Protein AF-A0AA52ALP5-F1 (afdb_monomer_lite)

Secondary structure (DSSP, 8-state):
-EE--SSS-EEEEE----GGGTTSEEEEEEE-SSSEEEEEEEHHHIIIIIEEEEE-TT-EEEEEEEE-

Structure (mmCIF, N/CA/C/O backbone):
data_AF-A0AA52ALP5-F1
#
_entry.id   AF-A0AA52ALP5-F1
#
loop_
_atom_site.group_PDB
_atom_site.id
_atom_site.type_symbol
_atom_site.label_atom_id
_atom_site.label_alt_id
_atom_site.label_comp_id
_atom_site.label_asym_id
_atom_site.label_entity_id
_atom_site.label_seq_id
_atom_site.pdbx_PDB_ins_code
_atom_site.Cartn_x
_atom_site.Cartn_y
_atom_site.Cartn_z
_atom_site.occupancy
_atom_site.B_iso_or_equiv
_atom_site.auth_seq_id
_atom_site.auth_comp_id
_atom_site.auth_asym_id
_atom_site.auth_atom_id
_atom_site.pdbx_PDB_model_num
ATOM 1 N N . MET A 1 1 ? 0.333 -7.372 0.876 1.00 82.06 1 MET A N 1
ATOM 2 C CA . MET A 1 1 ? 1.110 -7.518 -0.376 1.00 82.06 1 MET A CA 1
ATOM 3 C C . MET A 1 1 ? 0.201 -7.152 -1.533 1.00 82.06 1 MET A C 1
ATOM 5 O O . MET A 1 1 ? -0.925 -7.627 -1.550 1.00 82.06 1 MET A O 1
ATOM 9 N N . ILE A 1 2 ? 0.660 -6.295 -2.443 1.00 87.00 2 ILE A N 1
ATOM 10 C CA . ILE A 1 2 ? -0.081 -5.874 -3.639 1.00 87.00 2 ILE A CA 1
ATOM 11 C C . ILE A 1 2 ? 0.732 -6.293 -4.862 1.00 87.00 2 ILE A C 1
ATOM 13 O O . ILE A 1 2 ? 1.945 -6.085 -4.880 1.00 87.00 2 ILE A O 1
ATOM 17 N N . VAL A 1 3 ? 0.081 -6.886 -5.863 1.00 88.62 3 VAL A N 1
ATOM 18 C CA . VAL A 1 3 ? 0.724 -7.379 -7.088 1.00 88.62 3 VAL A CA 1
ATOM 19 C C . VAL A 1 3 ? 0.009 -6.800 -8.299 1.00 88.62 3 VAL A C 1
ATOM 21 O O . VAL A 1 3 ? -1.214 -6.877 -8.394 1.00 88.62 3 VAL A O 1
ATOM 24 N N . ASN A 1 4 ? 0.776 -6.248 -9.233 1.00 92.31 4 ASN A N 1
ATOM 25 C CA . ASN A 1 4 ? 0.282 -5.893 -10.550 1.00 92.31 4 ASN A CA 1
ATOM 26 C C . ASN A 1 4 ? 0.492 -7.074 -11.510 1.00 92.31 4 ASN A C 1
ATOM 28 O O . ASN A 1 4 ? 1.622 -7.374 -11.886 1.00 92.31 4 ASN A O 1
ATOM 32 N N . HIS A 1 5 ? -0.598 -7.736 -11.905 1.00 90.75 5 HIS A N 1
ATOM 33 C CA . HIS A 1 5 ? -0.591 -8.817 -12.904 1.00 90.75 5 HIS A CA 1
ATOM 34 C C . HIS A 1 5 ? -0.745 -8.309 -14.349 1.00 90.75 5 HIS A C 1
ATOM 36 O O . HIS A 1 5 ? -0.878 -9.109 -15.272 1.00 90.75 5 HIS A O 1
ATOM 42 N N . SER A 1 6 ? -0.776 -6.990 -14.547 1.00 90.06 6 SER A N 1
ATOM 43 C CA . SER A 1 6 ? -0.837 -6.367 -15.865 1.00 90.06 6 SER A CA 1
ATOM 44 C C . SER A 1 6 ? 0.552 -6.262 -16.493 1.00 90.06 6 SER A C 1
ATOM 46 O O . SER A 1 6 ? 1.562 -6.084 -15.805 1.00 90.06 6 SER A O 1
ATOM 48 N N . ASP A 1 7 ? 0.580 -6.276 -17.824 1.00 93.38 7 ASP A N 1
ATOM 49 C CA . ASP A 1 7 ? 1.741 -5.939 -18.648 1.00 93.38 7 ASP A CA 1
ATOM 50 C C . ASP A 1 7 ? 1.973 -4.421 -18.764 1.00 93.38 7 ASP A C 1
ATOM 52 O O . ASP A 1 7 ? 2.895 -3.976 -19.450 1.00 93.38 7 ASP A O 1
ATOM 56 N N . ARG A 1 8 ? 1.162 -3.617 -18.068 1.00 94.50 8 ARG A N 1
ATOM 57 C CA . ARG A 1 8 ? 1.248 -2.153 -18.022 1.00 94.50 8 ARG A CA 1
ATOM 58 C C . ARG A 1 8 ? 1.334 -1.640 -16.585 1.00 94.50 8 ARG A C 1
ATOM 60 O O . ARG A 1 8 ? 0.838 -2.308 -15.673 1.00 94.50 8 ARG A O 1
ATOM 67 N N . PRO A 1 9 ? 1.908 -0.441 -16.370 1.00 93.12 9 PRO A N 1
ATOM 68 C CA . PRO A 1 9 ? 1.834 0.233 -15.081 1.00 93.12 9 PRO A CA 1
ATOM 69 C C . PRO A 1 9 ? 0.382 0.385 -14.621 1.00 93.12 9 PRO A C 1
ATOM 71 O O . PRO A 1 9 ? -0.500 0.713 -15.417 1.00 93.12 9 PRO A O 1
ATOM 74 N N . ALA A 1 10 ? 0.146 0.144 -13.337 1.00 92.06 10 ALA A N 1
ATOM 75 C CA . ALA A 1 10 ? -1.162 0.258 -12.714 1.00 92.06 10 ALA A CA 1
ATOM 76 C C . ALA A 1 10 ? -1.050 1.041 -11.408 1.00 92.06 10 ALA A C 1
ATOM 78 O O . ALA A 1 10 ? -0.102 0.881 -10.640 1.00 92.06 10 ALA A O 1
ATOM 79 N N . GLN A 1 11 ? -2.049 1.876 -11.150 1.00 92.69 11 GLN A N 1
ATOM 80 C CA . GLN A 1 11 ? -2.164 2.630 -9.912 1.00 92.69 11 GLN A CA 1
ATOM 81 C C . GLN A 1 11 ? -3.585 2.535 -9.375 1.00 92.69 11 GLN A C 1
ATOM 83 O O . GLN A 1 11 ? -4.543 2.433 -10.144 1.00 92.69 11 GLN A O 1
ATOM 88 N N . GLY A 1 12 ? -3.725 2.578 -8.058 1.00 90.00 12 GLY A N 1
ATOM 89 C CA . GLY A 1 12 ? -5.024 2.498 -7.412 1.00 90.00 12 GLY A CA 1
ATOM 90 C C . GLY A 1 12 ? -4.941 2.754 -5.918 1.00 90.00 12 GLY A C 1
ATOM 91 O O . GLY A 1 12 ? -3.858 2.857 -5.341 1.00 90.00 12 GLY A O 1
ATOM 92 N N . ARG A 1 13 ? -6.112 2.858 -5.293 1.00 89.56 13 ARG A N 1
ATOM 93 C CA . ARG A 1 13 ? -6.234 2.860 -3.837 1.00 89.56 13 ARG A CA 1
ATOM 94 C C . ARG A 1 13 ? -6.667 1.486 -3.371 1.00 89.56 13 ARG A C 1
ATOM 96 O O . ARG A 1 13 ? -7.614 0.917 -3.909 1.00 89.56 13 ARG A O 1
ATOM 103 N N . VAL A 1 14 ? -5.955 0.966 -2.383 1.00 85.69 14 VAL A N 1
ATOM 104 C CA . VAL A 1 14 ? -6.287 -0.292 -1.729 1.00 85.69 14 VAL A CA 1
ATOM 105 C C . VAL A 1 14 ? -6.905 0.052 -0.376 1.00 85.69 14 VAL A C 1
ATOM 107 O O . VAL A 1 14 ? -6.180 0.531 0.502 1.00 85.69 14 VAL A O 1
ATOM 110 N N . PRO A 1 15 ? -8.224 -0.145 -0.198 1.00 82.38 15 PRO A N 1
ATOM 111 C CA . PRO A 1 15 ? -8.847 0.028 1.105 1.00 82.38 15 PRO A CA 1
ATOM 112 C C . PRO A 1 15 ? -8.284 -1.027 2.059 1.00 82.38 15 PRO A C 1
ATOM 114 O O . PRO A 1 15 ? -8.230 -2.215 1.725 1.00 82.38 15 PRO A O 1
ATOM 117 N N . LEU A 1 16 ? -7.831 -0.596 3.234 1.00 80.50 16 LEU A N 1
ATOM 118 C CA . LEU A 1 16 ? -7.354 -1.499 4.273 1.00 80.50 16 LEU A CA 1
ATOM 119 C C . LEU A 1 16 ? -8.541 -1.820 5.190 1.00 80.50 16 LEU A C 1
ATOM 121 O O . LEU A 1 16 ? -9.027 -0.923 5.872 1.00 80.50 16 LEU A O 1
ATOM 125 N N . PRO A 1 17 ? -9.031 -3.073 5.238 1.00 73.50 17 PRO A N 1
ATOM 126 C CA . PRO A 1 17 ? -10.259 -3.428 5.958 1.00 73.50 17 PRO A CA 1
ATOM 127 C C . PRO A 1 17 ? -10.067 -3.501 7.485 1.00 73.50 17 PRO A C 1
ATOM 129 O O . PRO A 1 17 ? -10.817 -4.184 8.178 1.00 73.50 17 PRO A O 1
ATOM 132 N N . TRP A 1 18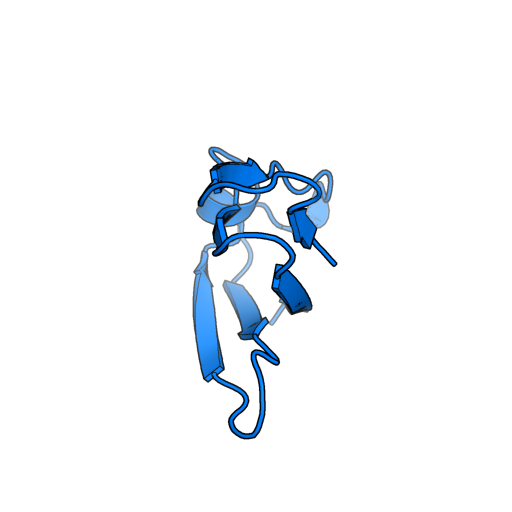 ? -9.033 -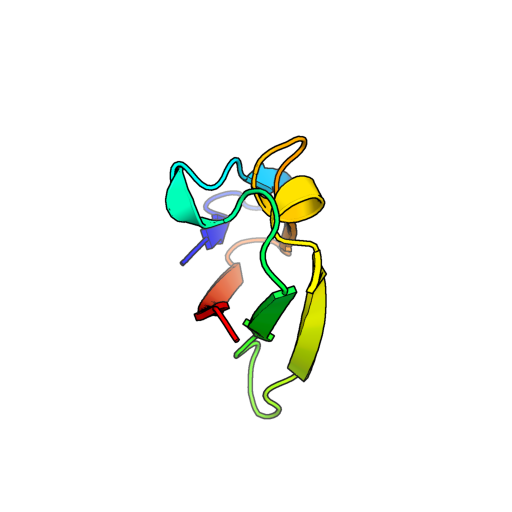2.855 8.021 1.00 78.75 18 TRP A N 1
ATOM 133 C CA . TRP A 1 18 ? -8.705 -2.885 9.439 1.00 78.75 18 TRP A CA 1
ATOM 134 C C . TRP A 1 18 ? -9.431 -1.742 10.148 1.00 78.75 18 TRP A C 1
ATOM 136 O O . TRP A 1 18 ? -9.042 -0.582 10.057 1.00 78.75 18 TRP A O 1
ATOM 146 N N . SER A 1 19 ? -10.493 -2.082 10.876 1.00 71.00 19 SER A N 1
ATOM 147 C CA . SER A 1 19 ? -11.293 -1.135 11.665 1.00 71.00 19 SER A CA 1
ATOM 148 C C . SER A 1 19 ? -10.501 -0.459 12.789 1.00 71.00 19 SER A C 1
ATOM 150 O O . SER A 1 19 ? -10.856 0.634 13.217 1.00 71.00 19 SER A O 1
ATOM 152 N N . ASP A 1 20 ? -9.405 -1.076 13.231 1.00 76.75 20 ASP A N 1
ATOM 153 C CA . ASP A 1 20 ? -8.596 -0.592 14.353 1.00 76.75 20 ASP A CA 1
ATOM 154 C C . ASP A 1 20 ? -7.595 0.510 13.965 1.00 76.75 20 ASP A C 1
ATOM 156 O O . ASP A 1 20 ? -6.835 0.969 14.816 1.00 76.75 20 ASP A O 1
ATOM 160 N N . LEU A 1 21 ? -7.567 0.929 12.694 1.00 79.19 21 LEU A N 1
ATOM 161 C CA . LEU A 1 21 ? -6.688 2.006 12.225 1.00 79.19 21 LEU A CA 1
ATOM 162 C C . LEU A 1 21 ? -7.225 3.396 12.560 1.00 79.19 21 LEU A C 1
ATOM 164 O O . LEU A 1 21 ? -6.439 4.314 12.777 1.00 79.19 21 LEU A O 1
ATOM 168 N N . CYS A 1 22 ? -8.549 3.562 12.588 1.00 77.31 22 CYS A N 1
ATOM 169 C CA . CYS A 1 22 ? -9.174 4.869 12.760 1.00 77.31 22 CYS A CA 1
ATOM 170 C C . CYS A 1 22 ? -8.749 5.507 14.096 1.00 77.31 22 CYS A C 1
ATOM 172 O O . CYS A 1 22 ? -8.802 4.867 15.150 1.00 77.31 22 CYS A O 1
ATOM 174 N N . GLY A 1 23 ? -8.289 6.757 14.041 1.00 81.19 23 GLY A N 1
ATOM 175 C CA . GLY A 1 23 ? -7.807 7.518 15.194 1.00 81.19 23 GLY A CA 1
ATOM 176 C C . GLY A 1 23 ? -6.445 7.095 15.754 1.00 81.19 23 GLY A C 1
ATOM 177 O O . GLY A 1 23 ? -6.106 7.514 16.860 1.00 81.19 23 GLY A O 1
ATOM 178 N N . ARG A 1 24 ? -5.666 6.270 15.038 1.00 83.19 24 ARG A N 1
ATOM 179 C CA . ARG A 1 24 ? -4.329 5.837 15.474 1.00 83.19 24 ARG A CA 1
ATOM 180 C C . ARG A 1 24 ? -3.228 6.281 14.525 1.00 83.19 24 ARG A C 1
ATOM 182 O O . ARG A 1 24 ? -3.410 6.295 13.307 1.00 83.19 24 ARG A O 1
ATOM 189 N N . ASP A 1 25 ? -2.054 6.552 15.084 1.00 83.88 25 ASP A N 1
ATOM 190 C CA . ASP A 1 25 ? -0.857 6.770 14.283 1.00 83.88 25 ASP A CA 1
ATOM 191 C C . ASP A 1 25 ? -0.356 5.438 13.732 1.00 83.88 25 ASP A C 1
ATOM 193 O O . ASP A 1 25 ? -0.2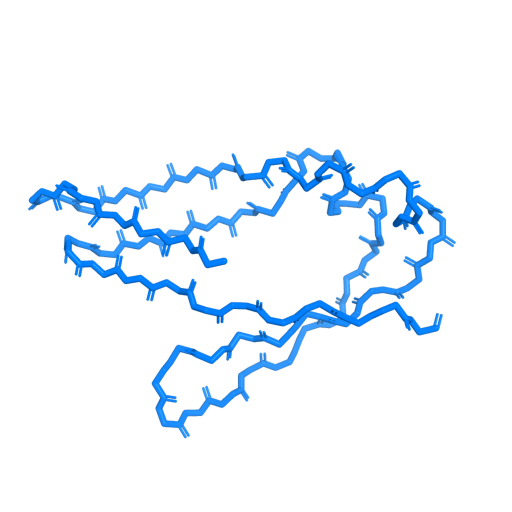06 4.436 14.434 1.00 83.88 25 ASP A O 1
ATOM 197 N N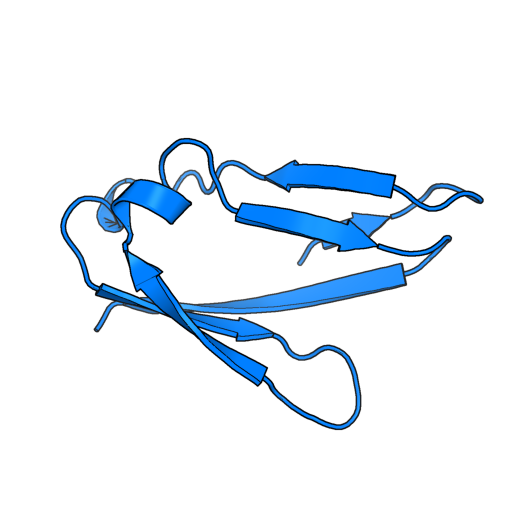 . CYS A 1 26 ? -0.136 5.422 12.426 1.00 85.19 26 CYS A N 1
ATOM 198 C CA . CYS A 1 26 ? 0.183 4.225 11.682 1.00 85.19 26 CYS A CA 1
ATOM 199 C C . CYS A 1 26 ? 1.527 4.394 10.986 1.00 85.19 26 CYS A C 1
ATOM 201 O O . CYS A 1 26 ? 1.743 5.304 10.186 1.00 85.19 26 CYS A O 1
ATOM 203 N N . ARG A 1 27 ? 2.435 3.460 11.247 1.00 86.12 27 ARG A N 1
ATOM 204 C CA . ARG A 1 27 ? 3.729 3.384 10.586 1.00 86.12 27 ARG A CA 1
ATOM 205 C C . ARG A 1 27 ? 3.686 2.339 9.487 1.00 86.12 27 ARG A C 1
ATOM 207 O O . ARG A 1 27 ? 3.521 1.147 9.745 1.00 86.12 27 ARG A O 1
ATOM 214 N N . LEU A 1 28 ? 3.864 2.792 8.255 1.00 84.31 28 LEU A N 1
ATOM 215 C CA . LEU A 1 28 ? 3.880 1.951 7.072 1.00 84.31 28 LEU A CA 1
ATOM 216 C C . LEU A 1 28 ? 5.318 1.774 6.594 1.00 84.31 28 LEU A C 1
ATOM 218 O O . LEU A 1 28 ? 5.997 2.734 6.242 1.00 84.31 28 LEU A O 1
ATOM 222 N N . MET A 1 29 ? 5.784 0.535 6.572 1.00 81.88 29 MET A N 1
ATOM 223 C CA . MET A 1 29 ? 7.085 0.167 6.035 1.00 81.88 29 MET A CA 1
ATOM 224 C C . MET A 1 29 ? 6.889 -0.478 4.671 1.00 81.88 29 MET A C 1
ATOM 226 O O . MET A 1 29 ? 6.225 -1.507 4.554 1.00 81.88 29 MET A O 1
ATOM 230 N N . SER A 1 30 ? 7.474 0.119 3.640 1.00 77.38 30 SER A N 1
ATOM 231 C CA . SER A 1 30 ? 7.522 -0.455 2.302 1.00 77.38 30 SER A CA 1
ATOM 232 C C . SER A 1 30 ? 8.862 -1.133 2.082 1.00 77.38 30 SER A C 1
ATOM 234 O O . SER A 1 30 ? 9.900 -0.473 2.091 1.00 77.38 30 SER A O 1
ATOM 236 N N . SER A 1 31 ? 8.844 -2.446 1.863 1.00 68.88 31 SER A N 1
ATOM 237 C CA . SER A 1 31 ? 10.003 -3.205 1.398 1.00 68.88 31 SER A CA 1
ATOM 238 C C . SER A 1 31 ? 9.947 -3.322 -0.124 1.00 68.88 31 SER A C 1
ATOM 240 O O . SER A 1 31 ? 9.680 -4.375 -0.703 1.00 68.88 31 SER A O 1
ATOM 242 N N . ALA A 1 32 ? 10.180 -2.199 -0.799 1.00 58.09 32 ALA A N 1
ATOM 243 C CA . ALA A 1 32 ? 10.364 -2.159 -2.243 1.00 58.09 32 ALA A CA 1
ATOM 244 C C . ALA A 1 32 ? 11.867 -2.251 -2.573 1.00 58.09 32 ALA A C 1
ATOM 246 O O . ALA A 1 32 ? 12.521 -1.253 -2.854 1.00 58.09 32 ALA A O 1
ATOM 247 N N . GLY A 1 33 ? 12.434 -3.460 -2.530 1.00 58.16 33 GLY A N 1
ATOM 248 C CA . GLY A 1 33 ? 13.848 -3.699 -2.860 1.00 58.16 33 GLY A CA 1
ATOM 249 C C . GLY A 1 33 ? 14.827 -3.488 -1.692 1.00 58.16 33 GLY A C 1
ATOM 250 O O . GLY A 1 33 ? 14.489 -3.755 -0.545 1.00 58.16 33 GLY A O 1
ATOM 251 N N . ILE A 1 34 ? 16.067 -3.069 -1.997 1.00 49.53 34 ILE A N 1
ATOM 252 C CA . ILE A 1 34 ? 17.223 -3.006 -1.065 1.00 49.53 34 ILE A CA 1
ATOM 253 C C . ILE A 1 34 ? 17.071 -1.964 0.063 1.00 49.53 34 ILE A C 1
ATOM 255 O O . ILE A 1 34 ? 17.790 -2.037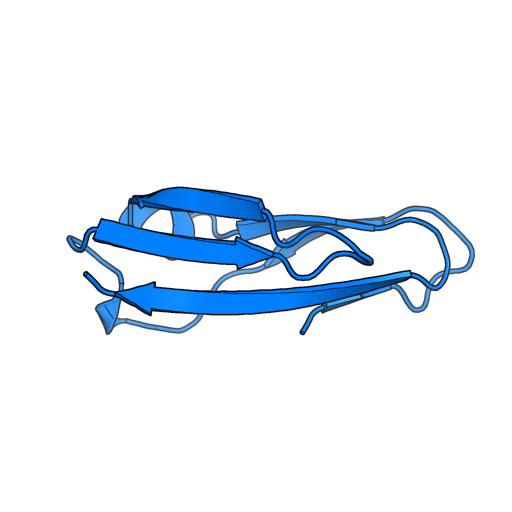 1.059 1.00 49.53 34 ILE A O 1
ATOM 259 N N . SER A 1 35 ? 16.118 -1.035 -0.032 1.00 55.81 35 SER A N 1
ATOM 260 C CA . SER A 1 35 ? 15.835 -0.071 1.035 1.00 55.81 35 SER A CA 1
ATOM 261 C C . SER A 1 35 ? 14.392 -0.184 1.501 1.00 55.81 35 SER A C 1
ATOM 263 O O . SER A 1 35 ? 13.456 -0.114 0.707 1.00 55.81 35 SER A O 1
ATOM 265 N N . ALA A 1 36 ? 14.233 -0.359 2.812 1.00 65.62 36 ALA A N 1
ATOM 266 C CA . ALA A 1 36 ? 12.948 -0.218 3.468 1.00 65.62 36 ALA A CA 1
ATOM 267 C C . ALA A 1 36 ? 12.678 1.273 3.686 1.00 65.62 36 ALA A C 1
ATOM 269 O O . ALA A 1 36 ? 13.459 1.955 4.351 1.00 65.62 36 ALA A O 1
ATOM 270 N N . ASN A 1 37 ? 11.572 1.767 3.138 1.00 79.19 37 ASN A N 1
ATOM 271 C CA . ASN A 1 37 ? 11.123 3.129 3.387 1.00 79.19 37 ASN A CA 1
ATOM 272 C C . ASN A 1 37 ? 10.013 3.104 4.431 1.00 79.19 37 ASN A C 1
ATOM 274 O O . ASN A 1 37 ? 9.026 2.384 4.273 1.00 79.19 37 ASN A O 1
ATOM 278 N N . THR A 1 38 ? 10.169 3.913 5.473 1.00 81.12 38 THR A N 1
ATOM 279 C CA . THR A 1 38 ? 9.185 4.049 6.547 1.00 81.12 38 THR A CA 1
ATOM 280 C C . THR A 1 38 ? 8.437 5.362 6.390 1.00 81.12 38 THR A C 1
ATOM 282 O O . THR A 1 38 ? 9.049 6.415 6.221 1.00 81.12 38 THR A O 1
ATOM 285 N N . TYR A 1 39 ? 7.114 5.293 6.464 1.00 81.38 39 TYR A N 1
ATOM 286 C CA . TYR A 1 39 ? 6.215 6.428 6.347 1.00 81.38 39 TYR A CA 1
ATOM 287 C C . TYR A 1 39 ? 5.286 6.456 7.553 1.00 81.38 39 TYR A C 1
ATOM 289 O O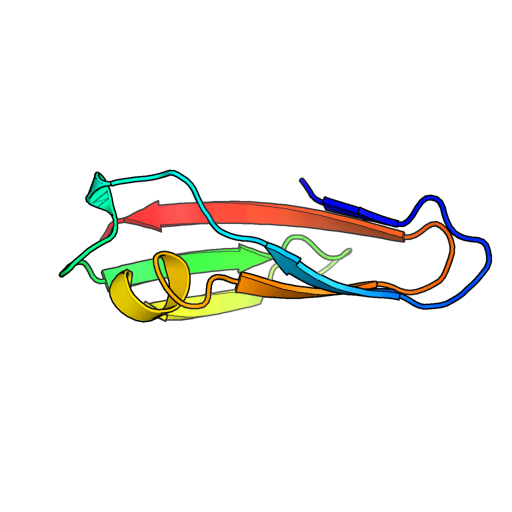 . TYR A 1 39 ? 4.588 5.477 7.812 1.00 81.38 39 TYR A O 1
ATOM 297 N N . ASP A 1 40 ? 5.245 7.585 8.252 1.00 84.38 40 ASP A N 1
ATOM 298 C CA . ASP A 1 40 ? 4.232 7.834 9.273 1.00 84.38 40 ASP A CA 1
ATOM 299 C C . ASP A 1 40 ? 2.988 8.432 8.586 1.00 84.38 40 ASP A C 1
ATOM 301 O O . ASP A 1 40 ? 3.076 9.362 7.767 1.00 84.38 40 ASP A O 1
ATOM 305 N N . ARG A 1 41 ? 1.831 7.815 8.834 1.00 83.62 41 ARG A N 1
ATOM 306 C CA . ARG A 1 41 ? 0.532 8.139 8.235 1.00 83.62 41 ARG A CA 1
ATOM 307 C C . ARG A 1 41 ? -0.558 8.056 9.294 1.00 83.62 41 ARG A C 1
ATOM 309 O O . ARG A 1 41 ? -0.500 7.210 10.182 1.00 83.62 41 ARG A O 1
ATOM 316 N N . ALA A 1 42 ? -1.574 8.903 9.172 1.00 85.06 42 ALA A N 1
ATOM 317 C CA . ALA A 1 42 ? -2.761 8.774 10.003 1.00 85.06 42 ALA A CA 1
ATOM 318 C C . ALA A 1 42 ? -3.520 7.505 9.597 1.00 85.06 42 ALA A C 1
ATOM 320 O O . ALA A 1 42 ? -3.721 7.245 8.407 1.00 85.06 42 ALA A O 1
ATOM 321 N N . GLY A 1 43 ? -3.957 6.716 10.573 1.00 83.75 43 GLY A N 1
ATOM 322 C CA . GLY A 1 43 ? -4.750 5.523 10.308 1.00 83.75 43 GLY A CA 1
ATOM 323 C C . GLY A 1 43 ? -6.109 5.832 9.676 1.00 83.75 43 GLY A C 1
ATOM 324 O O . GLY A 1 43 ? -6.617 5.006 8.924 1.00 83.75 43 GLY A O 1
ATOM 325 N N . ASP A 1 44 ? -6.633 7.049 9.862 1.00 83.75 44 ASP A N 1
ATOM 326 C CA . ASP A 1 44 ? -7.825 7.537 9.157 1.00 83.75 44 ASP A CA 1
ATOM 327 C C . ASP A 1 44 ? -7.604 7.590 7.641 1.00 83.75 44 ASP A C 1
ATOM 329 O O . ASP A 1 44 ? -8.415 7.062 6.891 1.00 83.75 44 ASP A O 1
ATOM 333 N N . GLU A 1 45 ? -6.464 8.122 7.184 1.00 83.00 45 GLU A N 1
ATOM 334 C CA . GLU A 1 45 ? -6.108 8.186 5.755 1.00 83.00 45 GLU A CA 1
ATOM 335 C C . GLU A 1 45 ? -5.953 6.778 5.146 1.00 83.00 45 GLU A C 1
ATOM 337 O O . GLU A 1 45 ? -6.284 6.534 3.981 1.00 83.00 45 GLU A O 1
ATOM 342 N N . LEU A 1 46 ? -5.447 5.838 5.950 1.00 82.62 46 LEU A N 1
ATOM 343 C CA . LEU A 1 46 ? -5.277 4.434 5.579 1.00 82.62 46 LEU A CA 1
ATOM 344 C C . LEU A 1 46 ? -6.594 3.644 5.578 1.00 82.62 46 LEU A C 1
ATOM 346 O O . LEU A 1 46 ? -6.699 2.671 4.827 1.00 82.62 46 LEU A O 1
ATOM 350 N N . ALA A 1 47 ? -7.570 4.044 6.393 1.00 82.38 47 ALA A N 1
ATOM 351 C CA . ALA A 1 47 ? -8.899 3.446 6.449 1.00 82.38 47 ALA A CA 1
ATOM 352 C C . ALA A 1 47 ? -9.808 3.977 5.326 1.00 82.38 47 ALA A C 1
ATOM 354 O O . ALA A 1 47 ? -10.457 3.187 4.642 1.00 82.38 47 ALA A O 1
ATOM 355 N N . ASP A 1 48 ? -9.808 5.292 5.093 1.00 81.50 48 ASP A N 1
ATOM 356 C CA . ASP A 1 48 ? -10.586 5.967 4.050 1.00 81.50 48 ASP A CA 1
ATOM 357 C C . ASP A 1 48 ? -9.861 7.262 3.625 1.00 81.50 48 ASP A C 1
ATOM 359 O O . ASP A 1 48 ? -9.641 8.143 4.458 1.00 81.50 48 ASP A O 1
ATOM 363 N N . PRO A 1 49 ? -9.423 7.422 2.358 1.00 82.62 49 PRO A N 1
ATOM 364 C CA . PRO A 1 49 ? -9.763 6.653 1.151 1.00 82.62 49 PRO A CA 1
ATOM 365 C C . PRO A 1 49 ? -8.907 5.403 0.890 1.00 82.62 49 PRO A C 1
ATOM 367 O O . PRO A 1 49 ? -9.038 4.777 -0.166 1.00 82.62 49 PRO A O 1
ATOM 370 N N . GLY A 1 50 ? -8.001 5.044 1.800 1.00 86.44 50 GLY A N 1
ATOM 371 C CA . GLY A 1 50 ? -7.131 3.881 1.654 1.00 86.44 50 GLY A CA 1
ATOM 372 C C . GLY A 1 50 ? -5.786 4.186 0.997 1.00 86.44 50 GLY A C 1
ATOM 373 O O . GLY A 1 50 ? -5.552 5.251 0.406 1.00 86.44 50 GLY A O 1
ATOM 374 N N . LEU A 1 51 ? -4.880 3.211 1.086 1.00 87.25 51 LEU A N 1
ATOM 375 C CA . LEU A 1 51 ? -3.492 3.363 0.670 1.00 87.25 51 LEU A CA 1
ATOM 376 C C . LEU A 1 51 ? -3.375 3.483 -0.851 1.00 87.25 51 LEU A C 1
ATOM 378 O O . LEU A 1 51 ? -3.742 2.570 -1.592 1.00 87.25 51 LEU A O 1
ATOM 382 N N . TYR A 1 52 ? -2.786 4.582 -1.315 1.00 87.69 52 TYR A N 1
ATOM 383 C CA . TYR A 1 52 ? -2.414 4.736 -2.716 1.00 87.69 52 TYR A CA 1
ATOM 384 C C . TYR A 1 52 ? -1.176 3.900 -3.050 1.00 87.69 52 TYR A C 1
ATOM 386 O O . TYR A 1 52 ? -0.148 3.998 -2.379 1.00 87.69 52 TYR A O 1
ATOM 394 N N . VAL A 1 53 ? -1.264 3.109 -4.116 1.00 87.31 53 VAL A N 1
ATOM 395 C CA . VAL A 1 53 ? -0.176 2.269 -4.609 1.00 87.31 53 VAL A CA 1
ATOM 396 C C . VAL A 1 53 ? -0.066 2.442 -6.120 1.00 87.31 53 VAL A C 1
ATOM 398 O O . VAL A 1 53 ? -1.067 2.379 -6.832 1.00 87.31 53 VAL A O 1
ATOM 401 N N . ALA A 1 54 ? 1.158 2.629 -6.606 1.00 90.12 54 ALA A N 1
ATOM 402 C CA . ALA A 1 54 ? 1.497 2.596 -8.023 1.00 90.12 54 ALA A CA 1
ATOM 403 C C . ALA A 1 54 ? 2.569 1.524 -8.241 1.00 90.12 54 ALA A C 1
ATOM 405 O O . ALA A 1 54 ? 3.546 1.465 -7.498 1.00 90.12 54 ALA A O 1
ATOM 406 N N . LEU A 1 55 ? 2.358 0.658 -9.227 1.00 88.38 55 LEU A N 1
ATOM 407 C CA . LEU A 1 55 ? 3.236 -0.458 -9.556 1.00 88.38 55 LEU A CA 1
ATOM 408 C C . LEU A 1 55 ? 3.495 -0.480 -11.058 1.00 88.38 55 LEU A C 1
ATOM 410 O O . LEU A 1 55 ? 2.558 -0.414 -11.856 1.00 88.38 55 LEU A O 1
ATOM 414 N N . ASP A 1 56 ? 4.754 -0.667 -11.446 1.00 89.81 56 ASP A N 1
ATOM 415 C CA . ASP A 1 56 ? 5.091 -0.989 -12.833 1.00 89.81 56 ASP A CA 1
ATOM 416 C C . ASP A 1 56 ? 4.537 -2.367 -13.237 1.00 89.81 56 ASP A C 1
ATOM 418 O O . ASP A 1 56 ? 4.056 -3.148 -12.405 1.00 89.81 56 ASP A O 1
ATOM 422 N N . ALA A 1 57 ? 4.609 -2.673 -14.533 1.00 90.44 57 ALA A N 1
ATOM 423 C CA . ALA A 1 57 ? 4.211 -3.968 -15.076 1.00 90.44 57 ALA A CA 1
ATOM 424 C C . ALA A 1 57 ? 4.908 -5.121 -14.333 1.00 90.44 57 ALA A C 1
ATOM 426 O O . ALA A 1 57 ? 6.123 -5.087 -14.118 1.00 90.44 57 ALA A O 1
ATOM 427 N N . TRP A 1 58 ? 4.136 -6.137 -13.939 1.00 89.88 58 TRP A N 1
ATOM 428 C CA . TRP A 1 58 ? 4.626 -7.328 -13.228 1.00 89.88 58 TRP A CA 1
ATOM 429 C C . TRP A 1 58 ? 5.370 -7.060 -11.907 1.00 89.88 58 TRP A C 1
ATOM 431 O O . TRP A 1 58 ? 6.140 -7.903 -11.437 1.00 89.88 58 TRP A O 1
ATOM 441 N N . ARG A 1 59 ? 5.172 -5.890 -11.282 1.00 89.06 59 ARG A N 1
ATOM 442 C CA . ARG A 1 59 ? 5.773 -5.564 -9.982 1.00 89.06 59 ARG A CA 1
ATOM 443 C C . ARG A 1 59 ? 4.834 -5.843 -8.820 1.00 89.06 59 ARG A C 1
ATOM 445 O O . ARG A 1 59 ? 3.613 -5.879 -8.951 1.00 89.06 59 ARG A O 1
ATOM 452 N N . CYS A 1 60 ? 5.439 -6.020 -7.651 1.00 86.81 60 CYS A N 1
ATOM 453 C CA . CYS A 1 60 ? 4.729 -6.130 -6.389 1.00 86.81 60 CYS A CA 1
ATOM 454 C C . CYS A 1 60 ? 5.334 -5.201 -5.336 1.00 86.81 60 CYS A C 1
ATOM 456 O O . CYS A 1 60 ? 6.518 -4.856 -5.385 1.00 86.81 60 CYS A O 1
ATOM 458 N N . HIS A 1 61 ? 4.505 -4.827 -4.367 1.00 86.50 61 HIS A N 1
ATOM 459 C CA . HIS A 1 61 ? 4.934 -4.169 -3.144 1.00 86.50 61 HIS A CA 1
ATOM 460 C C . HIS A 1 61 ? 4.524 -5.000 -1.936 1.00 86.50 61 HIS A C 1
ATOM 462 O O . HIS A 1 61 ? 3.364 -5.401 -1.767 1.00 86.50 61 HIS A O 1
ATOM 468 N N . VAL A 1 62 ? 5.511 -5.251 -1.083 1.00 84.00 62 VAL A N 1
ATOM 469 C CA . VAL A 1 62 ? 5.307 -5.819 0.240 1.00 84.00 62 VAL A CA 1
ATOM 470 C C . VAL A 1 62 ? 5.356 -4.662 1.223 1.00 84.00 62 VAL A C 1
ATOM 472 O O . VAL A 1 62 ? 6.275 -3.847 1.217 1.00 84.00 62 VAL A O 1
ATOM 475 N N . LEU A 1 63 ? 4.301 -4.566 2.018 1.00 84.81 63 LEU A N 1
ATOM 476 C CA . LEU A 1 63 ? 4.102 -3.500 2.977 1.00 84.81 63 LEU A CA 1
ATOM 477 C C . LEU A 1 63 ? 3.845 -4.146 4.328 1.00 84.81 63 LEU A C 1
ATOM 479 O O . LEU A 1 63 ? 3.038 -5.077 4.414 1.00 84.81 63 LEU A O 1
ATOM 483 N N . ALA A 1 64 ? 4.515 -3.644 5.354 1.00 84.25 64 ALA A N 1
ATOM 484 C CA . ALA A 1 64 ? 4.225 -3.952 6.740 1.00 84.25 64 ALA A CA 1
ATOM 485 C C . ALA A 1 64 ? 3.595 -2.717 7.385 1.00 84.25 64 ALA A C 1
ATOM 487 O O . ALA A 1 64 ? 4.102 -1.606 7.237 1.00 84.25 64 ALA A O 1
ATOM 488 N N . LEU A 1 65 ? 2.484 -2.918 8.084 1.00 84.44 65 LEU A N 1
ATOM 489 C CA . LEU A 1 65 ? 1.818 -1.873 8.846 1.00 84.44 65 LEU A CA 1
ATOM 490 C C . LEU A 1 65 ? 2.009 -2.143 10.336 1.00 84.44 65 LEU A C 1
ATOM 492 O O . LEU A 1 65 ? 1.889 -3.281 10.786 1.00 84.44 65 LEU A O 1
ATOM 496 N N . THR A 1 66 ? 2.299 -1.099 11.101 1.00 84.44 66 THR A N 1
ATOM 497 C CA . THR A 1 66 ? 2.363 -1.153 12.561 1.00 84.44 66 THR A CA 1
ATOM 498 C C . THR A 1 66 ? 1.610 0.034 13.135 1.00 84.44 66 THR A C 1
ATOM 500 O O . THR A 1 66 ? 1.844 1.171 12.736 1.00 84.44 66 THR A O 1
ATOM 503 N N . VAL A 1 67 ? 0.693 -0.245 14.053 1.00 82.94 67 VAL A N 1
ATOM 504 C CA . VAL A 1 67 ? -0.018 0.771 14.830 1.00 82.94 67 VAL A CA 1
ATOM 505 C C . VAL A 1 67 ? 0.880 1.179 15.997 1.00 82.94 67 VAL A C 1
ATOM 507 O O . VAL A 1 67 ? 1.444 0.295 16.646 1.00 82.94 67 VAL A O 1
ATOM 510 N N . VAL A 1 68 ? 1.044 2.483 16.218 1.00 76.38 68 VAL A N 1
ATOM 511 C CA . VAL A 1 68 ? 1.913 3.053 17.262 1.00 76.38 68 VAL A CA 1
ATOM 512 C C . VAL A 1 68 ? 1.101 3.429 18.498 1.00 76.38 68 VAL A C 1
ATOM 514 O O . VAL A 1 68 ? -0.080 3.814 18.336 1.00 76.38 68 VAL A O 1
#

pLDDT: mean 82.58, std 8.82, range [49.53, 94.5]

Foldseek 3Di:
DFWAQDQAKDKDFDADCDPVQAPFWKWKWKCPDPDIDIDIDRSNVCNPPHDIDIDGHGDDIDMDMDTD

Sequence (68 aa):
MIVNHSDRPAQGRVPLPWSDLCGRDCRLMSSAGISANTYDRAGDELADPGLYVALDAWRCHVLALTVV

Radius of gyration: 12.41 Å; chains: 1; bounding box: 28×18×36 Å